Protein AF-A0A947HQG0-F1 (afdb_monomer_lite)

Structure (mmCIF, N/CA/C/O backbone):
data_AF-A0A947HQG0-F1
#
_entry.id   AF-A0A947HQG0-F1
#
loop_
_atom_site.group_PDB
_atom_site.id
_atom_site.type_symbol
_atom_site.label_atom_id
_atom_site.label_alt_id
_atom_site.label_comp_id
_atom_site.label_asym_id
_atom_site.label_e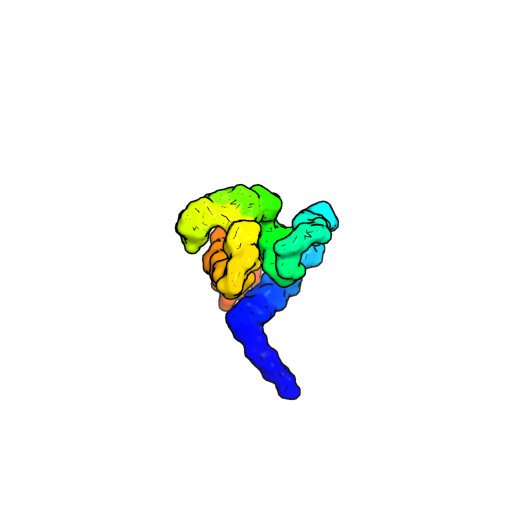ntity_id
_atom_site.label_seq_id
_atom_site.pdbx_PDB_ins_code
_atom_site.Cartn_x
_atom_site.Cartn_y
_at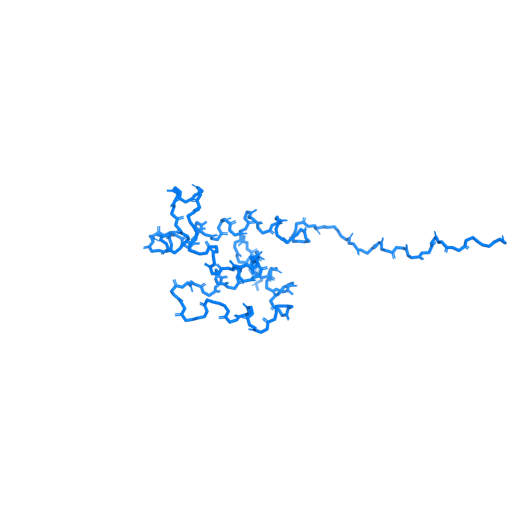om_site.Cartn_z
_atom_site.occupancy
_atom_site.B_iso_or_equiv
_atom_site.auth_seq_id
_atom_site.auth_comp_id
_atom_site.auth_asym_id
_atom_site.auth_atom_id
_atom_site.pdbx_PDB_model_num
ATOM 1 N N . MET A 1 1 ? 8.638 -28.917 4.817 1.00 39.62 1 MET A N 1
ATOM 2 C CA . MET A 1 1 ? 7.200 -28.632 4.637 1.00 39.62 1 MET A CA 1
ATOM 3 C C . MET A 1 1 ? 7.093 -27.226 4.072 1.00 39.62 1 MET A C 1
ATOM 5 O O . MET A 1 1 ? 7.314 -26.286 4.818 1.00 39.62 1 MET A O 1
ATOM 9 N N . ALA A 1 2 ? 6.887 -27.077 2.762 1.00 45.09 2 ALA A N 1
ATOM 10 C CA . ALA A 1 2 ? 6.683 -25.760 2.164 1.00 45.09 2 ALA A CA 1
ATOM 11 C C . ALA A 1 2 ? 5.244 -25.333 2.467 1.00 45.09 2 ALA A C 1
ATOM 13 O O . ALA A 1 2 ? 4.301 -25.954 1.972 1.00 45.09 2 ALA A O 1
ATOM 14 N N . SER A 1 3 ? 5.074 -24.340 3.338 1.00 50.34 3 SER A N 1
ATOM 15 C CA . SER A 1 3 ? 3.785 -23.669 3.467 1.00 50.34 3 SER A CA 1
ATOM 16 C C . SER A 1 3 ? 3.475 -23.053 2.106 1.00 50.34 3 SER A C 1
ATOM 18 O O . SER A 1 3 ? 4.259 -22.245 1.612 1.00 50.34 3 SER A O 1
ATOM 20 N N . LYS A 1 4 ? 2.390 -23.481 1.453 1.00 66.69 4 LYS A N 1
ATOM 21 C CA . LYS A 1 4 ? 1.870 -22.765 0.287 1.00 66.69 4 LYS A CA 1
ATOM 22 C C . LYS A 1 4 ? 1.333 -21.447 0.826 1.00 66.69 4 LYS A C 1
ATOM 24 O O . LYS A 1 4 ? 0.253 -21.447 1.416 1.00 66.69 4 LYS A O 1
ATOM 29 N N . LEU A 1 5 ? 2.110 -20.377 0.696 1.00 72.94 5 LEU A N 1
ATOM 30 C CA . LEU A 1 5 ? 1.652 -19.028 1.005 1.00 72.94 5 LEU A CA 1
ATOM 31 C C . LEU A 1 5 ? 0.355 -18.771 0.220 1.00 72.94 5 LEU A C 1
ATOM 33 O O . LEU A 1 5 ? 0.190 -19.258 -0.901 1.00 72.94 5 LEU A O 1
ATOM 37 N N . GLN A 1 6 ? -0.603 -18.080 0.835 1.00 85.25 6 GLN A N 1
ATOM 38 C CA . GLN A 1 6 ? -1.921 -17.800 0.256 1.00 85.25 6 GLN A CA 1
ATOM 39 C C . GLN A 1 6 ? -2.367 -16.387 0.626 1.00 85.25 6 GLN A C 1
ATOM 41 O O . GLN A 1 6 ? -1.921 -15.833 1.629 1.00 85.25 6 GLN A O 1
ATOM 46 N N . GLY A 1 7 ? -3.278 -15.823 -0.170 1.00 91.62 7 GLY A N 1
ATOM 47 C CA . GLY A 1 7 ? -3.821 -14.489 0.074 1.00 91.62 7 GLY A CA 1
ATOM 48 C C . GLY A 1 7 ? -2.725 -13.426 0.068 1.00 91.62 7 GLY A C 1
ATOM 49 O O . GLY A 1 7 ? -1.897 -13.398 -0.842 1.00 91.62 7 GLY A O 1
ATOM 50 N N . TRP A 1 8 ? -2.721 -12.581 1.098 1.00 95.38 8 TRP A N 1
ATOM 51 C CA . TRP A 1 8 ? -1.782 -11.469 1.224 1.00 95.38 8 TRP A CA 1
ATOM 52 C C . TRP A 1 8 ? -0.319 -11.900 1.152 1.00 95.38 8 TRP A C 1
ATOM 54 O O . TRP A 1 8 ? 0.448 -11.273 0.433 1.00 95.38 8 TRP A O 1
ATOM 64 N N . ASP A 1 9 ? 0.065 -12.975 1.841 1.00 94.94 9 ASP A N 1
ATOM 65 C CA . ASP A 1 9 ? 1.480 -13.340 1.939 1.00 94.94 9 ASP A CA 1
ATOM 66 C C . ASP A 1 9 ? 2.050 -13.764 0.575 1.00 94.94 9 ASP A C 1
ATOM 68 O O . ASP A 1 9 ? 3.133 -13.329 0.192 1.00 94.94 9 ASP A O 1
ATOM 72 N N . ALA A 1 10 ? 1.291 -14.550 -0.201 1.00 93.25 10 ALA A N 1
ATOM 73 C CA . ALA A 1 10 ? 1.693 -14.948 -1.556 1.00 93.25 10 ALA A CA 1
ATOM 74 C C . ALA A 1 10 ? 1.711 -13.764 -2.529 1.00 93.25 10 ALA A C 1
ATOM 76 O O . ALA A 1 10 ? 2.598 -13.653 -3.380 1.00 93.25 10 ALA A O 1
ATOM 77 N N . PHE A 1 11 ? 0.722 -12.878 -2.406 1.00 94.31 11 PHE A N 1
ATOM 78 C CA . PHE A 1 11 ? 0.663 -11.650 -3.185 1.00 94.31 11 PHE A CA 1
ATOM 79 C C . PHE A 1 11 ? 1.871 -10.754 -2.894 1.00 94.31 11 PHE A C 1
ATOM 81 O O . PHE A 1 11 ? 2.543 -10.311 -3.821 1.00 94.31 11 PHE A O 1
ATOM 88 N N . PHE A 1 12 ? 2.172 -10.519 -1.617 1.00 95.94 12 PHE A N 1
ATOM 89 C CA . PHE A 1 12 ? 3.254 -9.642 -1.192 1.00 95.94 12 PHE A CA 1
ATOM 90 C C . PHE A 1 12 ? 4.626 -10.191 -1.587 1.00 95.94 12 PHE A C 1
ATOM 92 O O . PHE A 1 12 ? 5.492 -9.416 -1.990 1.00 95.94 12 PHE A O 1
ATOM 99 N N . GLU A 1 13 ? 4.820 -11.511 -1.528 1.00 94.25 13 GLU A N 1
ATOM 100 C CA . GLU A 1 13 ? 6.043 -12.160 -2.010 1.00 94.25 13 GLU A CA 1
ATOM 101 C C . GLU A 1 13 ? 6.216 -11.969 -3.522 1.00 94.25 13 GLU A C 1
ATOM 103 O O . GLU A 1 13 ? 7.281 -11.543 -3.967 1.00 94.25 13 GLU A O 1
ATOM 108 N N . THR A 1 14 ? 5.156 -12.204 -4.304 1.00 92.44 14 THR A N 1
ATOM 109 C CA . THR A 1 14 ? 5.175 -12.014 -5.766 1.00 92.44 14 THR A CA 1
ATOM 110 C C . THR A 1 14 ? 5.477 -10.560 -6.128 1.00 92.44 14 THR A C 1
ATOM 112 O O . THR A 1 14 ? 6.320 -10.287 -6.981 1.00 92.44 14 THR A O 1
ATOM 115 N N . LEU A 1 15 ? 4.817 -9.619 -5.449 1.00 93.25 15 LEU A N 1
ATOM 116 C CA . LEU A 1 15 ? 5.008 -8.188 -5.647 1.00 93.25 15 LEU A CA 1
ATOM 117 C C . LEU A 1 15 ? 6.438 -7.762 -5.281 1.00 93.25 15 LEU A C 1
ATOM 119 O O . LEU A 1 15 ? 7.107 -7.090 -6.059 1.00 93.25 15 LEU A O 1
ATOM 123 N N . SER A 1 16 ? 6.942 -8.199 -4.128 1.00 94.19 16 SER A N 1
ATOM 124 C CA . SER A 1 16 ? 8.291 -7.844 -3.681 1.00 94.19 16 SER A CA 1
ATOM 125 C C . SER A 1 16 ? 9.363 -8.388 -4.623 1.00 94.19 16 SER A C 1
ATOM 127 O O . SER A 1 16 ? 10.266 -7.647 -4.997 1.00 94.19 16 SER A O 1
ATOM 129 N N . ALA A 1 17 ? 9.242 -9.647 -5.055 1.00 92.25 17 ALA A N 1
ATOM 130 C CA . ALA A 1 17 ? 10.205 -10.276 -5.957 1.00 92.25 17 ALA A CA 1
ATOM 131 C C . ALA A 1 17 ? 10.241 -9.635 -7.355 1.00 92.25 17 ALA A C 1
ATOM 133 O O . ALA A 1 17 ? 11.272 -9.694 -8.019 1.00 92.25 17 ALA A O 1
ATOM 134 N N . GLY A 1 18 ? 9.125 -9.060 -7.814 1.00 90.31 18 GLY A N 1
ATOM 135 C CA . GLY A 1 18 ? 9.033 -8.449 -9.141 1.00 90.31 18 GLY A CA 1
ATOM 136 C C . GLY A 1 18 ? 9.371 -6.960 -9.186 1.00 90.31 18 GLY A C 1
ATOM 137 O O . GLY A 1 18 ? 9.773 -6.478 -10.240 1.00 90.31 18 GLY A O 1
ATOM 138 N N . TYR A 1 19 ? 9.178 -6.231 -8.081 1.00 92.50 19 TYR A N 1
ATOM 139 C CA . TYR A 1 19 ? 9.147 -4.765 -8.127 1.00 92.50 19 TYR A CA 1
ATOM 140 C C . TYR A 1 19 ? 9.967 -4.067 -7.045 1.00 92.50 19 TYR A C 1
ATOM 142 O O . TYR A 1 19 ? 10.301 -2.902 -7.233 1.00 92.50 19 TYR A O 1
ATOM 150 N N . TRP A 1 20 ? 10.294 -4.714 -5.920 1.00 94.25 20 TRP A N 1
ATOM 151 C CA . TRP A 1 20 ? 10.925 -4.000 -4.802 1.00 94.25 20 TRP A CA 1
ATOM 152 C C . TRP A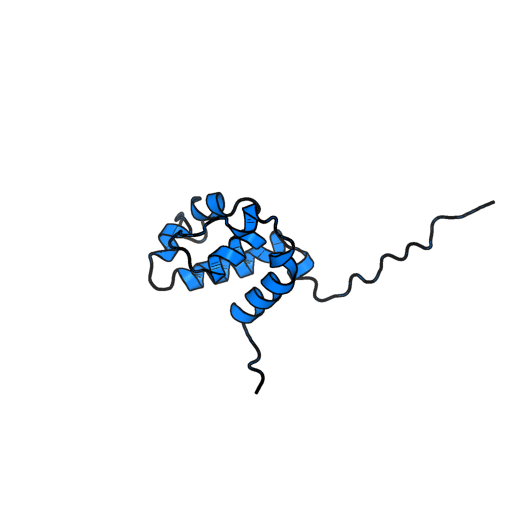 1 20 ? 12.309 -3.457 -5.169 1.00 94.25 20 TRP A C 1
ATOM 154 O O . TRP A 1 20 ? 12.581 -2.278 -4.952 1.00 94.25 20 TRP A O 1
ATOM 164 N N . ASP A 1 21 ? 13.147 -4.298 -5.774 1.00 92.50 21 ASP A N 1
ATOM 165 C CA . ASP A 1 21 ? 14.514 -3.928 -6.160 1.00 92.50 21 ASP A CA 1
ATOM 166 C C . ASP A 1 21 ? 14.559 -3.001 -7.391 1.00 92.50 21 ASP A C 1
ATOM 168 O O . ASP A 1 21 ? 15.574 -2.352 -7.632 1.00 92.50 21 ASP A O 1
ATOM 172 N N . GLU A 1 22 ? 13.450 -2.894 -8.132 1.00 91.31 22 GLU A N 1
ATOM 173 C CA . GLU A 1 22 ? 13.295 -1.996 -9.286 1.00 91.31 22 GLU A CA 1
ATOM 174 C C . GLU A 1 22 ? 12.876 -0.572 -8.877 1.00 91.31 22 GLU A C 1
ATOM 176 O O . GLU A 1 22 ? 12.921 0.350 -9.692 1.00 91.31 22 GLU A O 1
ATOM 181 N N . LEU A 1 23 ? 12.450 -0.371 -7.624 1.00 92.62 23 LEU A N 1
ATOM 182 C CA . LEU A 1 23 ? 12.134 0.958 -7.111 1.00 92.62 23 LEU A CA 1
ATOM 183 C C . LEU A 1 23 ? 13.405 1.777 -6.888 1.00 92.62 23 LEU A C 1
ATOM 185 O O . LEU A 1 23 ? 14.361 1.305 -6.267 1.00 92.62 23 LEU A O 1
ATOM 189 N N . ASP A 1 24 ? 13.349 3.056 -7.264 1.00 92.81 24 ASP A N 1
ATOM 190 C CA . ASP A 1 24 ? 14.366 4.031 -6.878 1.00 92.81 24 ASP A CA 1
ATOM 191 C C . ASP A 1 24 ? 14.538 4.065 -5.343 1.00 92.81 24 ASP A C 1
ATOM 193 O O . ASP A 1 24 ? 13.548 3.950 -4.607 1.00 92.81 24 ASP A O 1
ATOM 197 N N . PRO A 1 25 ? 15.757 4.303 -4.818 1.00 92.69 25 PRO A N 1
ATOM 198 C CA . PRO A 1 25 ? 16.000 4.327 -3.373 1.00 92.69 25 PRO A CA 1
ATOM 199 C C . PRO A 1 25 ? 15.095 5.298 -2.598 1.00 92.69 25 PRO A C 1
ATOM 201 O O . PRO A 1 25 ? 14.698 5.008 -1.472 1.00 92.69 25 PRO A O 1
ATOM 204 N N . GLU A 1 26 ? 14.729 6.431 -3.203 1.00 91.06 26 GLU A N 1
ATOM 205 C CA . GLU A 1 26 ? 13.789 7.397 -2.617 1.00 91.06 26 GLU A CA 1
ATOM 206 C C . GLU A 1 26 ? 12.368 6.820 -2.495 1.00 91.06 26 GLU A C 1
ATOM 208 O O . GLU A 1 26 ? 11.688 7.009 -1.486 1.00 91.06 26 GLU A O 1
ATOM 213 N N . ALA A 1 27 ? 11.918 6.043 -3.482 1.00 92.00 27 ALA A N 1
ATOM 214 C CA . ALA A 1 27 ? 10.622 5.380 -3.421 1.00 92.00 27 ALA A CA 1
ATOM 215 C C . ALA A 1 27 ? 10.594 4.275 -2.349 1.00 92.00 27 ALA A C 1
ATOM 217 O O . ALA A 1 27 ? 9.568 4.079 -1.691 1.00 92.00 27 ALA A O 1
ATOM 218 N N . GLN A 1 28 ? 11.720 3.593 -2.114 1.00 93.75 28 GLN A N 1
ATOM 219 C CA . GLN A 1 28 ? 11.830 2.560 -1.077 1.00 93.75 28 GLN A CA 1
ATOM 220 C C . GLN A 1 28 ? 11.770 3.119 0.353 1.00 93.75 28 GLN A C 1
ATOM 222 O O . GLN A 1 28 ? 11.304 2.417 1.260 1.00 93.75 28 GLN A O 1
ATOM 227 N N . THR A 1 29 ? 12.194 4.367 0.571 1.00 94.00 29 THR A N 1
ATOM 228 C CA . THR A 1 29 ? 12.160 5.041 1.884 1.00 94.00 29 THR A CA 1
ATOM 229 C C . THR A 1 29 ? 10.884 5.852 2.111 1.00 94.00 29 THR A C 1
ATOM 231 O O . THR A 1 29 ? 10.626 6.308 3.228 1.00 94.00 29 THR A O 1
ATOM 234 N N . ASN A 1 30 ? 10.012 5.974 1.103 1.00 92.62 30 ASN A N 1
ATOM 235 C CA . ASN A 1 30 ? 8.692 6.562 1.302 1.00 92.62 30 ASN A CA 1
ATOM 236 C C . ASN A 1 30 ? 7.950 5.866 2.451 1.00 92.62 30 ASN A C 1
ATOM 238 O O . ASN A 1 30 ? 7.948 4.635 2.586 1.00 92.62 30 ASN A O 1
ATOM 242 N N . LEU A 1 31 ? 7.301 6.695 3.276 1.00 90.62 31 LEU A N 1
ATOM 243 C CA . LEU A 1 31 ? 6.542 6.287 4.461 1.00 90.62 31 LEU A CA 1
ATOM 244 C C . LEU A 1 31 ? 7.382 5.602 5.563 1.00 90.62 31 LEU A C 1
ATOM 246 O O . LEU A 1 31 ? 6.807 5.067 6.512 1.00 90.62 31 LEU A O 1
ATOM 250 N N . GLU A 1 32 ? 8.716 5.603 5.480 1.00 92.00 32 GLU A N 1
ATOM 251 C CA . GLU A 1 32 ? 9.575 5.077 6.545 1.00 92.00 32 GLU A CA 1
ATOM 252 C C . GLU A 1 32 ? 9.382 5.862 7.856 1.00 92.00 32 GLU A C 1
ATOM 254 O O . GLU A 1 32 ? 9.160 7.074 7.860 1.00 92.00 32 GLU A O 1
ATOM 259 N N . GLY A 1 33 ? 9.387 5.150 8.988 1.00 90.00 33 GLY A N 1
ATOM 260 C CA . GLY A 1 33 ? 9.143 5.726 10.316 1.00 90.00 33 GLY A CA 1
ATOM 261 C C . GLY A 1 33 ? 7.694 6.147 10.592 1.00 90.00 33 GLY A C 1
ATOM 262 O O . GLY A 1 33 ? 7.389 6.596 11.697 1.00 90.00 33 GLY A O 1
ATOM 263 N N . GLN A 1 34 ? 6.783 5.997 9.628 1.00 92.25 34 GLN A N 1
ATOM 264 C CA . GLN A 1 34 ? 5.366 6.293 9.822 1.00 92.25 34 GLN A CA 1
ATOM 265 C C . GLN A 1 34 ? 4.636 5.113 10.483 1.00 92.25 34 GLN A C 1
ATOM 267 O O . GLN A 1 34 ? 5.088 3.974 10.361 1.00 92.25 34 GLN A O 1
ATOM 272 N N . PRO A 1 35 ? 3.489 5.340 11.158 1.00 92.88 35 PRO A N 1
ATOM 273 C CA . PRO A 1 35 ? 2.710 4.282 11.809 1.00 92.88 35 PRO A CA 1
ATOM 274 C C . PRO A 1 35 ? 1.923 3.433 10.789 1.00 92.88 35 PRO A C 1
ATOM 276 O O . PRO A 1 35 ? 0.702 3.313 10.861 1.00 92.88 35 PRO A O 1
ATOM 279 N N . VAL A 1 36 ? 2.624 2.865 9.808 1.00 95.38 36 VAL A N 1
ATOM 280 C CA . VAL A 1 36 ? 2.101 1.985 8.759 1.00 95.38 36 VAL A CA 1
ATOM 281 C C . VAL A 1 36 ? 2.857 0.656 8.846 1.00 95.38 36 VAL A C 1
ATOM 283 O O . VAL A 1 36 ? 4.088 0.677 8.869 1.00 95.38 36 VAL A O 1
ATOM 286 N N . PRO A 1 37 ? 2.167 -0.499 8.896 1.00 96.38 37 PRO A N 1
ATOM 287 C CA . PRO A 1 37 ? 2.825 -1.803 8.859 1.00 96.38 37 PRO A CA 1
ATOM 288 C C . PRO A 1 37 ? 3.766 -1.933 7.656 1.00 96.38 37 PRO A C 1
ATOM 290 O O . PRO A 1 37 ? 3.438 -1.483 6.560 1.00 96.38 37 PRO A O 1
ATOM 293 N N . GLU A 1 38 ? 4.943 -2.527 7.859 1.00 96.25 38 GLU A N 1
ATOM 294 C CA . GLU A 1 38 ? 6.010 -2.539 6.850 1.00 96.25 38 GLU A CA 1
ATOM 295 C C . GLU A 1 38 ? 5.588 -3.207 5.534 1.00 96.25 38 GLU A C 1
ATOM 297 O O . GLU A 1 38 ? 5.906 -2.702 4.459 1.00 96.25 38 GLU A O 1
ATOM 302 N N . ASP A 1 39 ? 4.836 -4.301 5.611 1.00 97.25 39 ASP A N 1
ATOM 303 C CA . ASP A 1 39 ? 4.294 -5.019 4.458 1.00 97.25 39 ASP A CA 1
ATOM 304 C C . ASP A 1 39 ? 3.355 -4.129 3.631 1.00 97.25 39 ASP A C 1
ATOM 306 O O . ASP A 1 39 ? 3.522 -3.971 2.422 1.00 97.25 39 ASP A O 1
ATOM 310 N N . ILE A 1 40 ? 2.407 -3.472 4.299 1.00 97.94 40 ILE A N 1
ATOM 311 C CA . ILE A 1 40 ? 1.468 -2.531 3.683 1.00 97.94 40 ILE A CA 1
ATOM 312 C C . ILE A 1 40 ? 2.218 -1.336 3.081 1.00 97.94 40 ILE A C 1
ATOM 314 O O . ILE A 1 40 ? 1.912 -0.905 1.970 1.00 97.94 40 ILE A O 1
A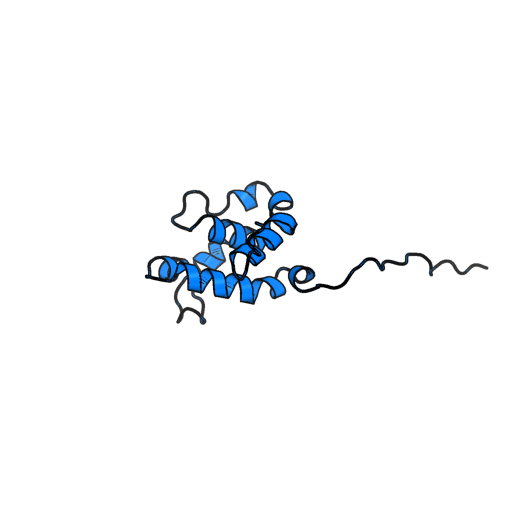TOM 318 N N . ARG A 1 41 ? 3.213 -0.811 3.802 1.00 97.44 41 ARG A N 1
ATOM 319 C CA . ARG A 1 41 ? 4.053 0.306 3.365 1.00 97.44 41 ARG A CA 1
ATOM 320 C C . ARG A 1 41 ? 4.770 -0.029 2.061 1.00 97.44 41 ARG A C 1
ATOM 322 O O . ARG A 1 41 ? 4.636 0.704 1.086 1.00 97.44 41 ARG A O 1
ATOM 329 N N . ARG A 1 42 ? 5.504 -1.144 2.037 1.00 97.31 42 ARG A N 1
ATOM 330 C CA . ARG A 1 42 ? 6.258 -1.585 0.858 1.00 97.31 42 ARG A CA 1
ATOM 331 C C . ARG A 1 42 ? 5.336 -1.868 -0.320 1.00 97.31 42 ARG A C 1
ATOM 333 O O . ARG A 1 42 ? 5.616 -1.410 -1.422 1.00 97.31 42 ARG A O 1
ATOM 340 N N . ALA A 1 43 ? 4.219 -2.556 -0.083 1.00 97.50 43 ALA A N 1
ATOM 341 C CA . ALA A 1 43 ? 3.224 -2.808 -1.117 1.00 97.50 43 ALA A CA 1
ATOM 342 C C . ALA A 1 43 ? 2.690 -1.505 -1.724 1.00 97.50 43 ALA A C 1
ATOM 344 O O . ALA A 1 43 ? 2.650 -1.371 -2.942 1.00 97.50 43 ALA A O 1
ATOM 345 N N . ALA A 1 44 ? 2.353 -0.514 -0.895 1.00 97.25 44 ALA A N 1
ATOM 346 C CA . ALA A 1 44 ? 1.901 0.783 -1.382 1.00 97.25 44 ALA A CA 1
ATOM 347 C C . ALA A 1 44 ? 2.980 1.512 -2.199 1.00 97.25 44 ALA A C 1
ATOM 349 O O . ALA A 1 44 ? 2.641 2.090 -3.227 1.00 97.25 44 ALA A O 1
ATOM 350 N N . CYS A 1 45 ? 4.255 1.460 -1.792 1.00 96.88 45 CYS A N 1
ATOM 351 C CA . CYS A 1 45 ? 5.360 2.035 -2.571 1.00 96.88 45 CYS A CA 1
ATOM 352 C C . CYS A 1 45 ? 5.554 1.356 -3.933 1.00 96.88 45 CYS A C 1
ATOM 354 O O . CYS A 1 45 ? 5.918 2.029 -4.889 1.00 96.88 45 CYS A O 1
ATOM 356 N N . MET A 1 46 ? 5.305 0.046 -4.031 1.00 96.50 46 MET A N 1
ATOM 357 C CA . MET A 1 46 ? 5.389 -0.689 -5.299 1.00 96.50 46 MET A CA 1
ATOM 358 C C . MET A 1 46 ? 4.170 -0.449 -6.202 1.00 96.50 46 MET A C 1
ATOM 360 O O . MET A 1 46 ? 4.305 -0.404 -7.418 1.00 96.50 46 MET A O 1
ATOM 364 N N . ILE A 1 47 ? 2.974 -0.304 -5.623 1.00 95.94 47 ILE A N 1
ATOM 365 C CA . ILE A 1 47 ? 1.711 -0.202 -6.374 1.00 95.94 47 ILE A CA 1
ATOM 366 C C . ILE A 1 47 ? 1.411 1.236 -6.796 1.00 95.94 47 ILE A C 1
ATOM 368 O O . ILE A 1 47 ? 0.949 1.475 -7.909 1.00 95.94 47 ILE A O 1
ATOM 372 N N . HIS A 1 48 ? 1.607 2.206 -5.904 1.00 94.31 48 HIS A N 1
ATOM 373 C CA . HIS A 1 48 ? 1.168 3.575 -6.135 1.00 94.31 48 HIS A CA 1
ATOM 374 C C . HIS A 1 48 ? 2.338 4.481 -6.519 1.00 94.31 48 HIS A C 1
ATOM 376 O O . HIS A 1 48 ? 3.318 4.543 -5.781 1.00 94.31 48 HIS A O 1
ATOM 382 N N . PRO A 1 49 ? 2.203 5.303 -7.577 1.00 89.31 49 PRO A N 1
ATOM 383 C CA . PRO A 1 49 ? 3.236 6.276 -7.938 1.00 89.31 49 PRO A CA 1
ATOM 384 C C . PRO A 1 49 ? 3.402 7.384 -6.886 1.00 89.31 49 PRO A C 1
ATOM 386 O O . PRO A 1 49 ? 4.436 8.037 -6.828 1.00 89.31 49 PRO A O 1
ATOM 389 N N . HIS A 1 50 ? 2.381 7.619 -6.055 1.00 91.81 50 HIS A N 1
ATOM 390 C CA . HIS A 1 50 ? 2.419 8.611 -4.982 1.00 91.81 50 HIS A CA 1
ATOM 391 C C . HIS A 1 50 ? 1.797 8.039 -3.689 1.00 91.81 50 HIS A C 1
ATOM 393 O O . HIS A 1 50 ? 0.665 8.389 -3.326 1.00 91.81 50 HIS A O 1
ATOM 399 N N . PRO A 1 51 ? 2.510 7.142 -2.980 1.00 94.56 51 PRO A N 1
ATOM 400 C CA . PRO A 1 51 ? 1.946 6.355 -1.881 1.00 94.56 51 PRO A CA 1
ATOM 401 C C . PRO A 1 51 ? 1.543 7.216 -0.677 1.00 94.56 51 PRO A C 1
ATOM 403 O O . PRO A 1 51 ? 0.513 6.958 -0.062 1.00 94.56 51 PRO A O 1
ATOM 406 N N . VAL A 1 52 ? 2.282 8.292 -0.380 1.00 94.62 52 VAL A N 1
ATOM 407 C CA . VAL A 1 52 ? 1.934 9.250 0.691 1.00 94.62 52 VAL A CA 1
ATOM 408 C C . VAL A 1 52 ? 0.548 9.848 0.456 1.00 94.62 52 VAL A C 1
ATOM 410 O O . VAL A 1 52 ? -0.330 9.765 1.308 1.00 94.62 52 VAL A O 1
ATOM 413 N N . GLY A 1 53 ? 0.330 10.364 -0.752 1.00 94.75 53 GLY A N 1
ATOM 414 C CA . GLY A 1 53 ? -0.954 10.940 -1.154 1.00 94.75 53 GLY A CA 1
ATOM 415 C C . GLY A 1 53 ? -2.089 9.919 -1.126 1.00 94.75 53 GLY A C 1
ATOM 416 O O . GLY A 1 53 ? -3.194 10.261 -0.727 1.00 94.75 53 GLY A O 1
ATOM 417 N N . TRP A 1 54 ? -1.833 8.656 -1.476 1.00 95.12 54 TRP A N 1
ATOM 418 C CA . TRP A 1 54 ? -2.841 7.606 -1.316 1.00 95.12 54 TRP A CA 1
ATOM 419 C C . TRP A 1 54 ? -3.241 7.414 0.157 1.00 95.12 54 TRP A C 1
ATOM 421 O O . TRP A 1 54 ? -4.432 7.378 0.455 1.00 95.12 54 TRP A O 1
ATOM 431 N N . PHE A 1 55 ? -2.274 7.388 1.084 1.00 97.06 55 PHE A N 1
ATOM 432 C CA . PHE A 1 55 ? -2.530 7.274 2.528 1.00 97.06 55 PHE A CA 1
ATOM 433 C C . PHE A 1 55 ? -3.278 8.463 3.141 1.00 97.06 55 PHE A C 1
ATOM 435 O O . PHE A 1 55 ? -3.948 8.287 4.163 1.00 97.06 55 PHE A O 1
ATOM 442 N N . ASP A 1 56 ? -3.176 9.639 2.528 1.00 95.75 56 ASP A N 1
ATOM 443 C CA . ASP A 1 56 ? -3.772 10.883 3.023 1.00 95.75 56 ASP A CA 1
ATOM 444 C C . ASP A 1 56 ? -5.100 11.232 2.334 1.00 95.75 56 ASP A C 1
ATOM 446 O O . ASP A 1 56 ? -5.841 12.090 2.815 1.00 95.75 56 ASP A O 1
ATOM 450 N N . ASN A 1 57 ? -5.446 10.543 1.243 1.00 95.69 57 ASN A N 1
ATOM 451 C CA . ASN A 1 57 ? -6.667 10.801 0.492 1.00 95.69 57 ASN A CA 1
ATOM 452 C C . ASN A 1 57 ? -7.850 9.959 1.001 1.00 95.69 57 ASN A C 1
ATOM 454 O O . ASN A 1 57 ? -7.722 8.746 1.177 1.00 95.69 57 ASN A O 1
ATOM 458 N N . PRO A 1 58 ? -9.032 10.568 1.201 1.00 95.38 58 PRO A N 1
ATOM 459 C CA . PRO A 1 58 ? -10.276 9.846 1.445 1.00 95.38 58 PRO A CA 1
ATOM 460 C C . PRO A 1 58 ? -10.610 8.852 0.330 1.00 95.38 58 PRO A C 1
A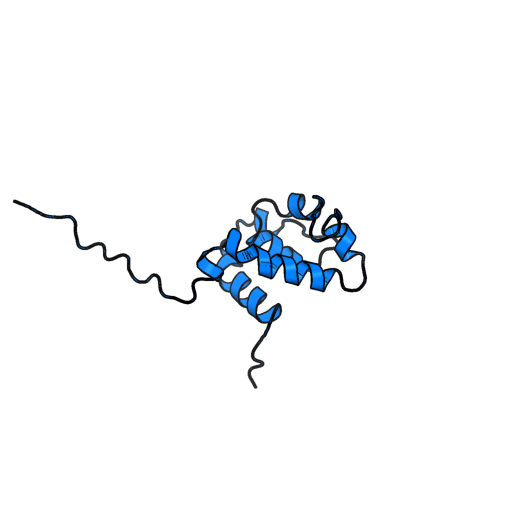TOM 462 O O . PRO A 1 58 ? -10.672 9.226 -0.841 1.00 95.38 58 PRO A O 1
ATOM 465 N N . ILE A 1 59 ? -10.892 7.599 0.692 1.00 91.56 59 ILE A N 1
ATOM 466 C CA . ILE A 1 59 ? -11.250 6.544 -0.263 1.00 91.56 59 ILE A CA 1
ATOM 467 C C . ILE A 1 59 ? -12.726 6.157 -0.077 1.00 91.56 59 ILE A C 1
ATOM 469 O O . ILE A 1 59 ? -13.131 5.826 1.042 1.00 91.56 59 ILE A O 1
ATOM 473 N N . PRO A 1 60 ? -13.551 6.145 -1.144 1.00 90.44 60 PRO A N 1
ATOM 474 C CA . PRO A 1 60 ? -14.956 5.732 -1.063 1.00 90.44 60 PRO A CA 1
ATOM 475 C C . PRO A 1 60 ? -15.159 4.336 -0.455 1.00 90.44 60 PRO A C 1
ATOM 477 O O . PRO A 1 60 ? -16.025 4.168 0.401 1.00 90.44 60 PRO A O 1
ATOM 480 N N . ASN A 1 61 ? -14.304 3.365 -0.801 1.00 88.81 61 ASN A N 1
ATOM 481 C CA . ASN A 1 61 ? -14.325 1.998 -0.255 1.00 88.81 61 ASN A CA 1
ATOM 482 C C . ASN A 1 61 ? -14.051 1.944 1.263 1.00 88.81 61 ASN A C 1
ATOM 484 O O . ASN A 1 61 ? -14.318 0.931 1.906 1.00 88.81 61 ASN A O 1
ATOM 488 N N . PHE A 1 62 ? -13.545 3.034 1.845 1.00 92.62 62 PHE A N 1
ATOM 489 C CA . PHE A 1 62 ? -13.326 3.214 3.281 1.00 92.62 62 PHE A CA 1
ATOM 490 C C . PHE A 1 62 ? -14.357 4.151 3.927 1.00 92.62 62 PHE A C 1
ATOM 492 O O . PHE A 1 62 ? -14.108 4.712 4.997 1.00 92.62 62 PHE A O 1
ATOM 499 N N . GLU A 1 63 ? -15.520 4.320 3.290 1.00 92.81 63 GLU A N 1
ATOM 500 C CA . GLU A 1 63 ? -16.583 5.243 3.711 1.00 92.81 63 GLU A CA 1
ATOM 501 C C . GLU A 1 63 ? -16.087 6.698 3.775 1.00 92.81 63 GLU A C 1
ATOM 503 O O . GLU A 1 63 ? -16.425 7.450 4.689 1.00 92.81 63 GLU A O 1
ATOM 508 N N . GLY A 1 64 ? -15.223 7.087 2.831 1.00 94.19 64 GLY A N 1
ATOM 509 C CA . GLY A 1 64 ? -14.641 8.430 2.779 1.00 94.19 64 GLY A CA 1
ATOM 510 C C . GLY A 1 64 ? -13.556 8.681 3.829 1.00 94.19 64 GLY A C 1
ATOM 511 O O . GLY A 1 64 ? -13.254 9.833 4.128 1.00 94.19 64 GLY A O 1
ATOM 512 N N . ARG A 1 65 ? -12.965 7.627 4.402 1.00 96.69 65 ARG A N 1
ATOM 513 C CA . ARG A 1 65 ? -11.804 7.738 5.297 1.00 96.69 65 ARG A CA 1
ATOM 514 C C . ARG A 1 65 ? -10.504 7.561 4.544 1.00 96.69 65 ARG A C 1
ATOM 516 O O . ARG A 1 65 ? -10.461 6.911 3.500 1.00 96.69 65 ARG A O 1
ATOM 523 N N . THR A 1 66 ? -9.441 8.124 5.099 1.00 97.31 66 THR A N 1
ATOM 524 C CA . THR A 1 66 ? -8.092 7.893 4.584 1.00 97.31 66 THR A CA 1
ATOM 525 C C . THR A 1 66 ? -7.592 6.512 5.021 1.00 97.31 66 THR A C 1
ATOM 527 O O . THR A 1 66 ? -8.006 6.018 6.079 1.00 97.31 66 THR A O 1
ATOM 530 N N . PRO A 1 67 ? -6.677 5.871 4.275 1.00 97.50 67 PRO A N 1
ATOM 531 C CA . PRO A 1 67 ? -6.056 4.625 4.719 1.00 97.50 67 PRO A CA 1
ATOM 532 C C . PRO A 1 67 ? -5.432 4.721 6.121 1.00 97.50 67 PRO A C 1
ATOM 534 O O . PRO A 1 67 ? -5.522 3.771 6.894 1.00 97.50 67 PRO A O 1
ATOM 537 N N . ARG A 1 68 ? -4.880 5.876 6.522 1.00 96.44 68 ARG A N 1
ATOM 538 C CA . ARG A 1 68 ? -4.375 6.062 7.899 1.00 96.44 68 ARG A CA 1
ATOM 539 C C . ARG A 1 68 ? -5.460 5.912 8.959 1.00 96.44 68 ARG A C 1
ATOM 541 O O . ARG A 1 68 ? -5.279 5.171 9.917 1.00 96.44 68 ARG A O 1
ATOM 548 N N . GLN A 1 69 ? -6.604 6.559 8.760 1.00 97.31 69 GLN A N 1
ATOM 549 C CA . GLN A 1 69 ? -7.742 6.450 9.680 1.00 97.31 69 GLN A CA 1
ATOM 550 C C . GLN A 1 69 ? -8.308 5.026 9.732 1.00 97.31 69 GLN A C 1
ATOM 552 O O . GLN A 1 69 ? -8.907 4.621 10.729 1.00 97.31 69 GLN A O 1
ATOM 557 N N . VAL A 1 70 ? -8.152 4.260 8.649 1.00 97.56 70 VAL A N 1
ATOM 558 C CA . VAL A 1 70 ? -8.516 2.843 8.625 1.00 97.56 70 VAL A CA 1
ATOM 559 C C . VAL A 1 70 ? -7.527 2.020 9.447 1.00 97.56 70 VAL A C 1
ATOM 561 O O . VAL A 1 70 ? -7.980 1.209 10.249 1.00 97.56 70 VAL A O 1
ATOM 564 N N . LEU A 1 71 ? -6.214 2.262 9.338 1.00 96.88 71 LEU A N 1
ATOM 565 C CA . LEU A 1 71 ? -5.186 1.560 10.127 1.00 96.88 71 LEU A CA 1
ATOM 566 C C . LEU A 1 71 ? -5.373 1.687 11.642 1.00 96.88 71 LEU A C 1
ATOM 568 O O . LEU A 1 71 ? -5.048 0.753 12.369 1.00 96.88 71 LEU A O 1
ATOM 572 N N . GLU A 1 72 ? -5.921 2.803 12.121 1.00 96.00 72 GLU A N 1
ATOM 573 C CA . GLU A 1 72 ? -6.206 3.025 13.548 1.00 96.00 72 GLU A CA 1
ATOM 574 C C . GLU A 1 72 ? -7.277 2.071 14.110 1.00 96.00 72 GLU A C 1
ATOM 576 O O . GLU A 1 72 ? -7.453 1.951 15.325 1.00 96.00 72 GLU A O 1
ATOM 581 N N . ARG A 1 73 ? -8.017 1.376 13.241 1.00 95.38 73 ARG A N 1
ATOM 582 C CA . ARG A 1 73 ? -9.126 0.501 13.623 1.00 95.38 73 ARG A CA 1
ATOM 583 C C . ARG A 1 73 ? -8.683 -0.941 13.748 1.00 95.38 73 ARG A C 1
ATOM 585 O O . ARG A 1 73 ? -7.847 -1.446 12.999 1.00 95.38 73 ARG A O 1
ATOM 592 N N . ARG A 1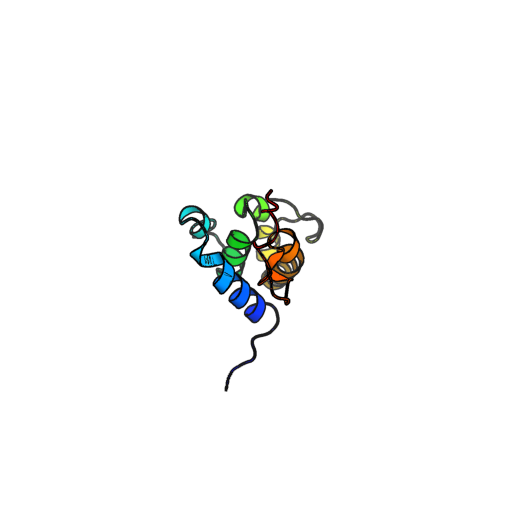 74 ? -9.370 -1.671 14.626 1.00 93.50 74 ARG A N 1
ATOM 593 C CA . ARG A 1 74 ? -9.246 -3.128 14.692 1.00 93.50 74 ARG A CA 1
ATOM 594 C C . ARG A 1 74 ? -9.614 -3.740 13.333 1.00 93.50 74 ARG A C 1
ATOM 596 O O . ARG A 1 74 ? -10.731 -3.551 12.865 1.00 93.50 74 ARG A O 1
ATOM 603 N N . GLY A 1 75 ? -8.679 -4.475 12.730 1.00 93.56 75 GLY A N 1
ATOM 604 C CA . GLY A 1 75 ? -8.848 -5.096 11.407 1.00 93.56 75 GLY A CA 1
ATOM 605 C C . GLY A 1 75 ? -8.574 -4.170 10.214 1.00 93.56 75 GLY A C 1
ATOM 606 O O . GLY A 1 75 ? -8.673 -4.612 9.074 1.00 93.56 75 GLY A O 1
ATOM 607 N N . GLY A 1 76 ? -8.186 -2.910 10.443 1.00 96.00 76 GLY A N 1
ATOM 608 C CA . GLY A 1 76 ? -7.913 -1.952 9.370 1.00 96.00 76 GLY A CA 1
ATOM 609 C C . GLY A 1 76 ? -6.774 -2.364 8.438 1.00 96.00 76 GLY A C 1
ATOM 610 O O . GLY A 1 76 ? -6.852 -2.153 7.231 1.00 96.00 76 GLY A O 1
ATOM 611 N N . GLY A 1 77 ? -5.744 -3.018 8.986 1.00 97.19 77 GLY A N 1
ATOM 612 C CA . GLY A 1 77 ? -4.647 -3.571 8.191 1.00 97.19 77 GLY A CA 1
ATOM 613 C C . GLY A 1 77 ? -5.131 -4.582 7.151 1.00 97.19 77 GLY A C 1
ATOM 614 O O . GLY A 1 77 ? -4.759 -4.481 5.988 1.00 97.19 77 GLY A O 1
ATOM 615 N N . ASP A 1 78 ? -6.022 -5.500 7.529 1.00 96.56 78 ASP A N 1
ATOM 616 C CA . ASP A 1 78 ? -6.546 -6.517 6.607 1.00 96.56 78 ASP A CA 1
ATOM 617 C C . ASP A 1 78 ? -7.430 -5.898 5.522 1.00 96.56 78 ASP A C 1
ATOM 619 O O . ASP A 1 78 ? -7.365 -6.298 4.360 1.00 96.56 78 ASP A O 1
ATOM 623 N N . GLN A 1 79 ? -8.197 -4.864 5.876 1.00 96.19 79 GLN A N 1
ATOM 624 C CA . GLN A 1 79 ? -8.998 -4.114 4.913 1.00 96.19 79 GLN A CA 1
ATOM 625 C C . GLN A 1 79 ? -8.116 -3.398 3.878 1.00 96.19 79 GLN A C 1
ATOM 627 O O . GLN A 1 79 ? -8.424 -3.399 2.687 1.00 96.19 79 GLN A O 1
ATOM 632 N N . ILE A 1 80 ? -6.992 -2.824 4.310 1.00 97.69 80 ILE A N 1
ATOM 633 C CA . ILE A 1 80 ? -6.029 -2.180 3.411 1.00 97.69 80 ILE A CA 1
ATOM 634 C C . ILE A 1 80 ? -5.323 -3.197 2.523 1.00 97.69 80 ILE A C 1
ATOM 636 O O . ILE A 1 80 ? -5.215 -2.966 1.322 1.00 97.69 80 ILE A O 1
ATOM 640 N N . ARG A 1 81 ? -4.898 -4.338 3.075 1.00 98.00 81 ARG A N 1
ATOM 641 C CA . ARG A 1 81 ? -4.314 -5.439 2.293 1.00 98.00 81 ARG A CA 1
ATOM 642 C C . ARG A 1 81 ? -5.259 -5.906 1.192 1.00 98.00 81 ARG A C 1
ATOM 644 O O . ARG A 1 81 ? -4.826 -6.078 0.057 1.00 98.00 81 ARG A O 1
ATOM 651 N N . ALA A 1 82 ? -6.545 -6.064 1.508 1.00 95.62 82 ALA A N 1
ATOM 652 C CA . ALA A 1 82 ? -7.561 -6.436 0.529 1.00 95.62 82 ALA A CA 1
ATOM 653 C C . ALA A 1 82 ? -7.663 -5.412 -0.613 1.00 95.62 82 ALA A C 1
ATOM 655 O O . ALA A 1 82 ? -7.619 -5.806 -1.775 1.00 95.62 82 ALA A O 1
ATOM 656 N N . ILE A 1 83 ? -7.708 -4.113 -0.293 1.00 95.38 83 ILE A N 1
ATOM 657 C CA . ILE A 1 83 ? -7.735 -3.057 -1.314 1.00 95.38 83 ILE A CA 1
ATOM 658 C C . ILE A 1 83 ? -6.462 -3.055 -2.157 1.00 95.38 83 ILE A C 1
ATOM 660 O O . ILE A 1 83 ? -6.559 -2.978 -3.375 1.00 95.38 83 ILE A O 1
ATOM 664 N N . LEU A 1 84 ? -5.278 -3.170 -1.551 1.00 96.12 84 LEU A N 1
ATOM 665 C CA . LEU A 1 84 ? -4.015 -3.200 -2.293 1.00 96.12 84 LEU A CA 1
ATOM 666 C C . LEU A 1 84 ? -3.963 -4.382 -3.272 1.00 96.12 84 LEU A C 1
ATOM 668 O O . LEU A 1 84 ? -3.561 -4.193 -4.416 1.00 96.12 84 LEU A O 1
ATOM 672 N N . MET A 1 85 ? -4.425 -5.568 -2.861 1.00 95.06 85 MET A N 1
ATOM 673 C CA . MET A 1 85 ? -4.548 -6.725 -3.757 1.00 95.06 85 MET A CA 1
ATOM 674 C C . MET A 1 85 ? -5.549 -6.484 -4.893 1.00 95.06 85 MET A C 1
ATOM 676 O O . MET A 1 85 ? -5.285 -6.872 -6.028 1.00 95.06 85 MET A O 1
ATOM 680 N N . GLU A 1 86 ? -6.684 -5.846 -4.600 1.00 93.00 86 GLU A N 1
ATOM 681 C CA . GLU A 1 86 ? -7.721 -5.531 -5.588 1.00 93.00 86 GLU A CA 1
ATOM 682 C C . GLU A 1 86 ? -7.231 -4.515 -6.626 1.00 93.00 86 GLU A C 1
ATOM 684 O O . GLU A 1 86 ? -7.472 -4.686 -7.819 1.00 93.00 86 GLU A O 1
ATOM 689 N N . VAL A 1 87 ? -6.522 -3.468 -6.191 1.00 91.81 87 VAL A N 1
ATOM 690 C CA . VAL A 1 87 ? -6.120 -2.376 -7.084 1.00 91.81 87 VAL A CA 1
ATOM 691 C C . VAL A 1 87 ? -4.809 -2.626 -7.816 1.00 91.81 87 VAL A C 1
ATOM 693 O O . VAL A 1 87 ? -4.600 -2.033 -8.873 1.00 91.81 87 VAL A O 1
ATOM 696 N N . ALA A 1 88 ? -3.928 -3.485 -7.292 1.00 93.31 88 ALA A N 1
ATOM 697 C CA . ALA A 1 88 ? -2.602 -3.706 -7.863 1.00 93.31 88 ALA A CA 1
ATOM 698 C C . ALA A 1 88 ? -2.611 -4.008 -9.372 1.00 93.31 88 ALA A C 1
ATOM 700 O O . ALA A 1 88 ? -1.829 -3.370 -10.070 1.00 93.31 88 ALA A O 1
ATOM 701 N N . PRO A 1 89 ? -3.509 -4.847 -9.930 1.00 90.62 89 PRO A N 1
ATOM 702 C CA . PRO A 1 89 ? -3.544 -5.111 -11.372 1.00 90.62 89 PRO A CA 1
ATOM 703 C C . PRO A 1 89 ? -3.818 -3.878 -12.247 1.00 90.62 89 PRO A C 1
ATOM 705 O O . PRO A 1 89 ? -3.477 -3.877 -13.427 1.00 90.62 89 PRO A O 1
ATOM 708 N N . HIS A 1 90 ? -4.428 -2.822 -11.699 1.00 90.25 90 HIS A N 1
ATOM 709 C CA . HIS A 1 90 ? -4.669 -1.574 -12.430 1.00 90.25 90 HIS A CA 1
ATOM 710 C C . HIS A 1 90 ? -3.421 -0.697 -12.543 1.00 90.25 90 HIS A C 1
ATOM 712 O O . HIS A 1 90 ? -3.313 0.088 -13.483 1.00 90.25 90 HIS A O 1
ATOM 718 N N . PHE A 1 91 ? -2.492 -0.829 -11.598 1.00 90.12 91 PHE A N 1
ATOM 719 C CA . PHE A 1 91 ? -1.220 -0.108 -11.600 1.00 90.12 91 PHE A CA 1
ATOM 720 C C . PHE A 1 91 ? -0.073 -0.964 -12.153 1.00 90.12 91 PHE A C 1
ATOM 722 O O . PHE A 1 91 ? 0.856 -0.432 -12.751 1.00 90.12 91 PHE A O 1
ATOM 729 N N . LEU A 1 92 ? -0.170 -2.285 -11.991 1.00 89.50 92 LEU A N 1
ATOM 730 C CA . LEU A 1 92 ? 0.837 -3.291 -12.320 1.00 89.50 92 LEU A CA 1
ATOM 731 C C . LEU A 1 92 ? 0.186 -4.411 -13.159 1.00 89.50 92 LEU A C 1
ATOM 733 O O . LEU A 1 92 ? -0.092 -5.497 -12.643 1.00 89.50 92 LEU A O 1
ATOM 737 N N . PRO A 1 93 ? -0.099 -4.175 -14.452 1.00 78.56 93 PRO A N 1
ATOM 738 C CA . PRO A 1 93 ? -0.848 -5.119 -15.292 1.00 78.56 93 PRO A CA 1
ATOM 739 C C . PRO A 1 93 ? -0.140 -6.471 -15.495 1.00 78.56 93 PRO A C 1
ATOM 741 O O . PRO A 1 93 ? -0.792 -7.491 -15.742 1.00 78.56 93 PRO A O 1
ATOM 744 N N . ASP A 1 94 ? 1.182 -6.515 -15.330 1.00 74.00 94 ASP A N 1
ATOM 745 C CA . ASP A 1 94 ? 1.965 -7.750 -15.440 1.00 74.00 94 ASP A CA 1
ATOM 746 C C . ASP A 1 94 ? 1.777 -8.687 -14.232 1.00 74.00 94 ASP A C 1
ATOM 748 O O . ASP A 1 94 ? 2.015 -9.887 -14.344 1.00 74.00 94 ASP A O 1
ATOM 752 N N . LEU A 1 95 ? 1.244 -8.186 -13.109 1.00 69.50 95 LEU A N 1
ATOM 753 C CA . LEU A 1 95 ? 0.967 -8.981 -11.907 1.00 69.50 95 LEU A CA 1
ATOM 754 C C . LEU A 1 95 ? -0.189 -9.986 -12.109 1.00 69.50 95 LEU A C 1
ATOM 756 O O . LEU A 1 95 ? -0.245 -11.016 -11.442 1.00 69.50 95 LEU A O 1
ATOM 760 N N . GLY A 1 96 ? -1.123 -9.691 -13.025 1.00 54.41 96 GLY A N 1
ATOM 761 C CA . GLY A 1 96 ? -2.278 -10.544 -13.357 1.00 54.41 96 GLY A CA 1
ATOM 762 C C . GLY A 1 96 ? -2.078 -11.431 -14.590 1.00 54.41 96 GLY A C 1
ATOM 763 O O . GLY A 1 96 ? -2.903 -12.300 -14.879 1.00 54.41 96 GLY A O 1
ATOM 764 N N . SER A 1 97 ? -0.982 -11.233 -15.320 1.00 54.31 97 SER A N 1
ATOM 765 C CA . SER A 1 97 ? -0.701 -11.929 -16.573 1.00 54.31 97 SER A CA 1
ATOM 766 C C . SER A 1 97 ? 0.076 -13.217 -16.304 1.00 54.31 97 SER A C 1
ATOM 768 O O . SER A 1 97 ? 1.254 -13.342 -16.621 1.00 54.31 97 SER A O 1
ATOM 770 N N . GLY A 1 98 ? -0.607 -14.223 -15.753 1.00 47.00 98 GLY A N 1
ATOM 771 C CA . GLY A 1 98 ? -0.114 -15.602 -15.636 1.00 47.00 98 GLY A CA 1
ATOM 772 C C . GLY A 1 98 ? 0.084 -16.330 -16.979 1.00 47.00 98 GLY A C 1
ATOM 773 O O . GLY A 1 98 ? -0.122 -17.538 -17.055 1.00 47.00 98 GLY A O 1
ATOM 774 N N . THR A 1 99 ? 0.467 -15.627 -18.047 1.00 39.84 99 THR A N 1
ATOM 775 C CA . THR A 1 99 ? 0.804 -16.191 -19.358 1.00 39.84 99 THR A CA 1
ATOM 776 C C . THR A 1 99 ? 1.912 -15.376 -20.019 1.00 39.84 99 THR A C 1
ATOM 778 O O . THR A 1 99 ? 1.691 -14.243 -20.431 1.00 39.84 99 THR A O 1
ATOM 781 N N . SER A 1 100 ? 3.085 -16.008 -20.124 1.00 43.34 100 SER A N 1
ATOM 782 C CA . SER A 1 100 ? 4.192 -15.760 -21.056 1.00 43.34 100 SER A CA 1
ATOM 783 C C . SER A 1 100 ? 4.065 -14.551 -21.988 1.00 43.34 100 SER A C 1
ATOM 785 O O . SER A 1 100 ? 3.317 -14.590 -22.962 1.00 43.34 100 SER A O 1
ATOM 787 N N . VAL A 1 101 ? 4.958 -13.575 -21.813 1.00 45.59 101 VAL A N 1
ATOM 788 C CA . VAL A 1 101 ? 5.384 -12.681 -22.900 1.00 45.59 101 VAL A CA 1
ATOM 789 C C . VAL A 1 101 ? 6.835 -13.002 -23.279 1.00 45.59 101 VAL A C 1
ATOM 791 O O . VAL A 1 101 ? 7.716 -12.151 -23.291 1.00 45.59 101 VAL A O 1
ATOM 794 N N . LEU A 1 102 ? 7.090 -14.269 -23.620 1.00 49.81 102 LEU A N 1
ATOM 795 C CA . LEU A 1 102 ? 8.144 -14.624 -24.574 1.00 49.81 102 LEU A CA 1
ATOM 796 C C . LEU A 1 102 ? 7.478 -14.707 -25.946 1.00 49.81 102 LEU A C 1
ATOM 798 O O . LEU A 1 102 ? 6.952 -15.741 -26.344 1.00 49.81 102 LEU A O 1
ATOM 802 N N . GLY A 1 103 ? 7.439 -13.568 -26.628 1.00 42.09 103 GLY A N 1
ATOM 803 C CA . GLY A 1 103 ? 6.784 -13.443 -27.925 1.00 42.09 103 GLY A CA 1
ATOM 804 C C . GLY A 1 103 ? 7.020 -12.100 -28.604 1.00 42.09 103 GLY A C 1
ATOM 805 O O . GLY A 1 103 ? 6.157 -11.633 -29.336 1.00 42.09 103 GLY A O 1
ATOM 806 N N . ARG A 1 104 ? 8.169 -11.449 -28.375 1.00 45.16 104 ARG A N 1
ATOM 807 C CA . ARG A 1 104 ? 8.673 -10.464 -29.343 1.00 45.16 104 ARG A CA 1
ATOM 808 C C . ARG A 1 104 ? 9.496 -11.219 -30.373 1.00 45.16 104 ARG A C 1
ATOM 810 O O . ARG A 1 104 ? 10.718 -11.271 -30.294 1.00 45.16 104 ARG A O 1
ATOM 817 N N . ASP A 1 105 ? 8.790 -11.835 -31.312 1.00 43.69 105 ASP A N 1
ATOM 818 C CA . ASP A 1 105 ? 9.381 -12.239 -32.576 1.00 43.69 105 ASP A CA 1
ATOM 819 C C . ASP A 1 105 ? 9.770 -10.955 -33.326 1.00 43.69 105 ASP A C 1
ATOM 821 O O . ASP A 1 105 ? 8.924 -10.204 -33.811 1.00 43.69 105 ASP A O 1
ATOM 825 N N . THR A 1 106 ? 11.061 -10.632 -33.328 1.00 51.81 106 THR A N 1
ATOM 826 C CA . THR A 1 106 ? 11.627 -9.493 -34.064 1.00 51.81 106 THR A CA 1
ATOM 827 C C . THR A 1 106 ? 11.927 -9.830 -35.527 1.00 51.81 106 THR A C 1
ATOM 829 O O . THR A 1 106 ? 12.601 -9.055 -36.205 1.00 51.81 106 THR A O 1
ATOM 832 N N . SER A 1 107 ? 11.407 -10.934 -36.070 1.00 48.16 107 SER A N 1
ATOM 833 C CA . SER A 1 107 ? 11.783 -11.410 -37.405 1.00 48.16 107 SER A CA 1
ATOM 834 C C . SER A 1 107 ? 10.667 -11.283 -38.440 1.00 48.16 107 SER A C 1
ATOM 836 O O . SER A 1 107 ? 10.319 -12.259 -39.093 1.00 48.16 107 SER A O 1
ATOM 838 N N . ALA A 1 108 ? 10.120 -10.086 -38.667 1.00 51.41 108 ALA A N 1
ATOM 839 C CA . ALA A 1 108 ? 9.278 -9.871 -39.851 1.00 51.41 108 ALA A CA 1
ATOM 840 C C . ALA A 1 108 ? 9.191 -8.410 -40.308 1.00 51.41 108 ALA A C 1
ATOM 842 O O . ALA A 1 108 ? 8.098 -7.893 -40.466 1.00 51.41 108 ALA A O 1
ATOM 843 N N . LEU A 1 109 ? 10.317 -7.733 -40.560 1.00 52.50 109 LEU A N 1
ATOM 844 C CA . LEU A 1 109 ? 10.336 -6.503 -41.376 1.00 52.50 109 LEU A CA 1
ATOM 845 C C . LEU A 1 109 ? 11.721 -6.296 -42.019 1.00 52.50 109 LEU A C 1
ATOM 847 O O . LEU A 1 109 ? 12.457 -5.360 -41.723 1.00 52.50 109 LEU A O 1
ATOM 851 N N . ARG A 1 110 ? 12.087 -7.194 -42.937 1.00 45.66 110 ARG A N 1
ATOM 852 C CA . ARG A 1 110 ? 13.042 -6.901 -44.017 1.00 45.66 110 ARG A CA 1
ATOM 853 C C . ARG A 1 110 ? 12.630 -7.669 -45.267 1.00 45.66 110 ARG A C 1
ATOM 855 O O . ARG A 1 110 ? 13.220 -8.683 -45.621 1.00 45.66 110 ARG A O 1
ATOM 862 N N . GLN A 1 111 ? 11.598 -7.169 -45.939 1.00 45.41 111 GLN A N 1
ATOM 863 C CA . GLN A 1 111 ? 11.464 -7.422 -47.367 1.00 45.41 111 GLN A CA 1
ATOM 864 C C . GLN A 1 111 ? 12.409 -6.461 -48.102 1.00 45.41 111 GLN A C 1
ATOM 866 O O . GLN A 1 111 ? 12.276 -5.244 -48.011 1.00 45.41 111 GLN A O 1
ATOM 871 N N . LYS A 1 112 ? 13.412 -7.044 -48.758 1.00 47.12 112 LYS A N 1
ATOM 872 C CA . LYS A 1 112 ? 14.046 -6.548 -49.988 1.00 47.12 112 LYS A CA 1
ATOM 873 C C . LYS A 1 112 ? 13.616 -7.531 -51.084 1.00 47.12 112 LYS A C 1
ATOM 875 O O . LYS A 1 112 ? 13.460 -8.712 -50.755 1.00 47.12 112 LYS A O 1
ATOM 880 N N . PRO A 1 113 ? 13.388 -7.104 -52.333 1.00 53.28 113 PRO A N 1
ATOM 881 C CA . PRO A 1 113 ? 14.329 -6.318 -53.143 1.00 53.28 113 PRO A CA 1
ATOM 882 C C . PRO A 1 113 ? 14.046 -4.819 -53.188 1.00 53.28 113 PRO A C 1
ATOM 884 O O . PRO A 1 113 ? 12.865 -4.446 -53.340 1.00 53.28 113 PRO A O 1
#

Secondary structure (DSSP, 8-state):
------THHHHHHHHIIIIITTS-HHHHHTTTTSSS-HHHHHHHHHH-SSHHHHHHS-BGGGTTB-HHHHHTSTTHHHHHHHHHHHHHHHH-GGGS--S--------------

Radius of gyration: 18.13 Å; chains: 1; bounding box: 33×40×68 Å

Foldseek 3Di:
DDDPDDQLVVLLVLLCVPFQVVDDPVLNCPCPPHPAPNSLSSLLSRQPPCSVCQQVFQDVLVVRDGLVVLSVDDCSNVVSSVVSVVCRCVRPVVSPPPDDPPDPPVPPPDDDD

Sequence (113 aa):
MASKLQGWDAFFETLSAGYWDELDPEAQTNLEGQPVPEDIRRAACMIHPHPVGWFDNPIPNFEGRTPRQVLERRGGGDQIRAILMEVAPHFLPDLGSGTSVLGRDTSALRQKP

pLDDT: mean 84.48, std 18.52, range [39.62, 98.0]